Protein AF-A0A2S2QKW9-F1 (afdb_monomer)

Foldseek 3Di:
DPDDDPFWDWDADCDDPRHRDIDIFGFDWDFDPPDPDTDTDTHTPDDDPPDDDLVVCQPPADAADEAEPPDPDPDPCPSVVRVVVRYPDPVRYHYHDPDPDDDPPPPDPPPDDD

Structure (mmCIF, N/CA/C/O backbone):
data_AF-A0A2S2QKW9-F1
#
_entry.id   AF-A0A2S2QKW9-F1
#
loop_
_atom_site.group_PDB
_atom_site.id
_atom_site.type_symbol
_atom_site.label_atom_id
_atom_site.label_alt_id
_atom_site.label_comp_id
_atom_site.label_asym_id
_atom_site.label_entity_id
_atom_site.label_seq_id
_atom_site.pdbx_PDB_ins_code
_atom_site.Cartn_x
_atom_site.Cartn_y
_atom_site.Cartn_z
_atom_site.occupancy
_atom_site.B_iso_or_equiv
_atom_site.auth_seq_id
_atom_site.auth_comp_id
_atom_site.auth_asym_id
_atom_site.auth_atom_id
_atom_site.pdbx_PDB_model_num
ATOM 1 N N . ILE A 1 1 ? -8.109 -10.230 2.991 1.00 87.06 1 ILE A N 1
ATOM 2 C CA . ILE A 1 1 ? -9.294 -9.465 3.454 1.00 87.06 1 ILE A CA 1
ATOM 3 C C . ILE A 1 1 ? -10.297 -10.493 3.941 1.00 87.06 1 ILE A C 1
ATOM 5 O O . ILE A 1 1 ? -10.399 -11.523 3.289 1.00 87.06 1 ILE A O 1
ATOM 9 N N . ILE A 1 2 ? -10.944 -10.263 5.081 1.00 90.69 2 ILE A N 1
ATOM 10 C CA . ILE A 1 2 ? -11.918 -11.201 5.661 1.00 90.69 2 ILE A CA 1
ATOM 11 C C . ILE A 1 2 ? -13.335 -10.728 5.348 1.00 90.69 2 ILE A C 1
ATOM 13 O O . ILE A 1 2 ? -14.139 -11.494 4.830 1.00 90.69 2 ILE A O 1
ATOM 17 N N . LYS A 1 3 ? -13.626 -9.454 5.639 1.00 92.81 3 LYS A N 1
ATOM 18 C CA . LYS A 1 3 ? -14.931 -8.822 5.426 1.00 92.81 3 LYS A CA 1
ATOM 19 C C . LYS A 1 3 ? -14.764 -7.393 4.927 1.00 92.81 3 LYS A C 1
ATOM 21 O O . LYS A 1 3 ? -13.800 -6.705 5.273 1.00 92.81 3 LYS A O 1
ATOM 26 N N . LEU A 1 4 ? -15.719 -6.961 4.112 1.00 92.19 4 LEU A N 1
ATOM 27 C CA . LEU A 1 4 ? -15.795 -5.612 3.571 1.00 92.19 4 LEU A CA 1
ATOM 28 C C . LEU A 1 4 ?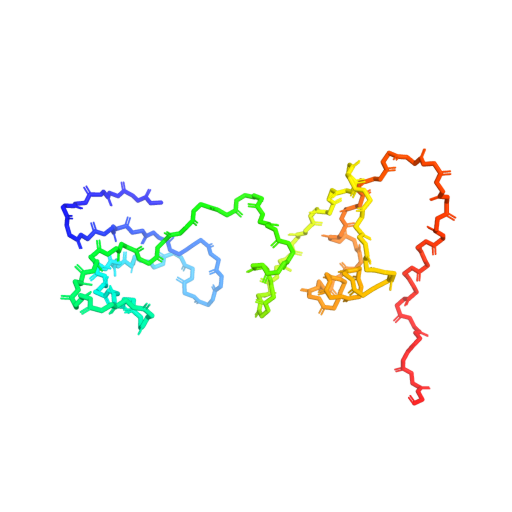 -17.089 -4.957 4.058 1.00 92.19 4 LEU A C 1
ATOM 30 O O . LEU A 1 4 ? -18.172 -5.473 3.801 1.00 92.19 4 LEU A O 1
ATOM 34 N N . TYR A 1 5 ? -16.965 -3.823 4.738 1.00 91.75 5 TYR A N 1
ATOM 35 C CA . TYR A 1 5 ? -18.086 -2.972 5.131 1.00 91.75 5 TYR A CA 1
ATOM 36 C C . TYR A 1 5 ? -18.043 -1.665 4.326 1.00 91.75 5 TYR A C 1
ATOM 38 O O . TYR A 1 5 ? -17.039 -1.358 3.679 1.00 91.75 5 TYR A O 1
ATOM 46 N N . ASN A 1 6 ? -19.099 -0.847 4.402 1.00 89.69 6 ASN A N 1
ATOM 47 C CA . ASN A 1 6 ? -19.187 0.403 3.630 1.00 89.69 6 ASN A CA 1
ATOM 48 C C . ASN A 1 6 ? -17.974 1.331 3.834 1.00 89.69 6 ASN A C 1
ATOM 50 O O . ASN A 1 6 ? -17.451 1.886 2.866 1.00 89.69 6 ASN A O 1
ATOM 54 N N . ASN A 1 7 ? -17.494 1.454 5.077 1.00 89.56 7 ASN A N 1
ATOM 55 C CA . ASN A 1 7 ? -16.444 2.407 5.454 1.00 89.56 7 ASN A CA 1
ATOM 56 C C . ASN A 1 7 ? -15.185 1.764 6.055 1.00 89.56 7 ASN A C 1
ATOM 58 O O . ASN A 1 7 ? -14.233 2.483 6.361 1.00 89.56 7 ASN A O 1
ATOM 62 N N . ILE A 1 8 ? -15.166 0.439 6.237 1.00 92.31 8 ILE A N 1
ATOM 63 C CA . ILE A 1 8 ? -14.095 -0.282 6.939 1.00 92.31 8 ILE A CA 1
ATOM 64 C C . ILE A 1 8 ? -13.796 -1.600 6.221 1.00 92.31 8 ILE A C 1
ATOM 66 O O . ILE A 1 8 ? -14.714 -2.329 5.844 1.00 92.31 8 ILE A O 1
ATOM 70 N N . ILE A 1 9 ? -12.512 -1.929 6.077 1.00 94.12 9 ILE A N 1
ATOM 71 C CA . ILE A 1 9 ? -12.055 -3.259 5.657 1.00 94.12 9 ILE A CA 1
ATOM 72 C C . ILE A 1 9 ? -11.501 -3.999 6.867 1.00 94.12 9 ILE A C 1
ATOM 74 O O . ILE A 1 9 ? -10.600 -3.498 7.537 1.00 94.12 9 ILE A O 1
ATOM 78 N N . GLU A 1 10 ? -11.988 -5.212 7.100 1.00 94.00 10 GLU A N 1
ATOM 79 C CA . GLU A 1 10 ? -11.434 -6.122 8.095 1.00 94.00 10 GLU A CA 1
ATOM 80 C C . GLU A 1 10 ? -10.437 -7.075 7.422 1.00 94.00 10 GLU A C 1
ATOM 82 O O . GLU A 1 10 ? -10.758 -7.782 6.456 1.00 94.00 10 GLU A O 1
ATOM 87 N N . ALA A 1 11 ? -9.195 -7.091 7.901 1.00 93.69 11 ALA A N 1
ATOM 88 C CA . ALA A 1 11 ? -8.128 -7.914 7.341 1.00 93.69 11 ALA A CA 1
ATOM 89 C C . ALA A 1 11 ? -7.243 -8.523 8.434 1.00 93.69 11 ALA A C 1
ATOM 91 O O . ALA A 1 11 ? -7.120 -7.977 9.522 1.00 93.69 11 ALA A O 1
ATOM 92 N N . ILE A 1 12 ? -6.593 -9.645 8.122 1.00 93.69 12 ILE A N 1
ATOM 93 C CA . ILE A 1 12 ? -5.530 -10.224 8.953 1.00 93.69 12 ILE A CA 1
ATOM 94 C C . ILE A 1 12 ? -4.180 -9.881 8.332 1.00 93.69 12 ILE A C 1
ATOM 96 O O . ILE A 1 12 ? -4.000 -9.975 7.114 1.00 93.69 12 ILE A O 1
ATOM 100 N N . ILE A 1 13 ? -3.216 -9.526 9.177 1.00 91.19 13 ILE A N 1
ATOM 101 C CA . ILE A 1 13 ? -1.824 -9.353 8.763 1.00 91.19 13 ILE A CA 1
ATOM 102 C C . ILE A 1 13 ? -1.213 -10.727 8.483 1.00 91.19 13 ILE A C 1
ATOM 104 O O . ILE A 1 13 ? -1.064 -11.551 9.384 1.00 91.19 13 ILE A O 1
ATOM 108 N N . LEU A 1 14 ? -0.815 -10.963 7.233 1.00 87.19 14 LEU A N 1
ATOM 109 C CA . LEU A 1 14 ? -0.236 -12.245 6.820 1.00 87.19 14 LEU A CA 1
ATOM 110 C C . LEU A 1 14 ? 1.250 -12.377 7.189 1.00 87.19 14 LEU A C 1
ATOM 112 O O . LEU A 1 14 ? 1.697 -13.473 7.519 1.00 87.19 14 LEU A O 1
ATOM 116 N N . ASN A 1 15 ? 2.001 -11.270 7.173 1.00 82.94 15 ASN A N 1
ATOM 117 C CA . ASN A 1 15 ? 3.461 -11.253 7.307 1.00 82.94 15 ASN A CA 1
ATOM 118 C C . ASN A 1 15 ? 3.949 -10.127 8.240 1.00 82.94 15 ASN A C 1
ATOM 120 O O . ASN A 1 15 ? 3.303 -9.090 8.367 1.00 82.94 15 ASN A O 1
ATOM 124 N N . GLY A 1 16 ? 5.131 -10.302 8.842 1.00 85.06 16 GLY A N 1
ATOM 125 C CA . GLY A 1 16 ? 5.790 -9.300 9.693 1.00 85.06 16 GLY A CA 1
ATOM 126 C C . GLY A 1 16 ? 5.542 -9.483 11.195 1.00 85.06 16 GLY A C 1
ATOM 127 O O . GLY A 1 16 ? 5.012 -10.501 11.635 1.00 85.06 16 GLY A O 1
ATOM 128 N N . LYS A 1 17 ? 5.936 -8.481 11.996 1.00 85.62 17 LYS A N 1
ATOM 129 C CA . LYS A 1 17 ? 5.912 -8.536 13.474 1.00 85.62 17 LYS A CA 1
ATOM 130 C C . LYS A 1 17 ? 4.509 -8.735 14.064 1.00 85.62 17 LYS A C 1
ATOM 132 O O . LYS A 1 17 ? 4.371 -9.280 15.151 1.00 85.62 17 LYS A O 1
ATOM 137 N N . PHE A 1 18 ? 3.472 -8.302 13.351 1.00 89.12 18 PHE A N 1
ATOM 138 C CA . PHE A 1 18 ? 2.080 -8.348 13.804 1.00 89.12 18 PHE A CA 1
ATOM 139 C C . PHE A 1 18 ? 1.250 -9.430 13.097 1.00 89.12 18 PHE A C 1
ATOM 141 O O . PHE A 1 18 ? 0.029 -9.315 13.017 1.00 89.12 18 PHE A O 1
ATOM 148 N N . LYS A 1 19 ? 1.904 -10.469 12.565 1.00 91.62 19 LYS A N 1
ATOM 149 C CA . LYS A 1 19 ? 1.247 -11.585 11.875 1.00 91.62 19 LYS A CA 1
ATOM 150 C C . LYS A 1 19 ? 0.116 -12.194 12.718 1.00 91.62 19 LYS A C 1
ATOM 152 O O . LYS A 1 19 ? 0.266 -12.385 13.919 1.00 91.62 19 LYS A O 1
ATOM 157 N N . GLY A 1 20 ? -1.008 -12.494 12.070 1.00 92.00 20 GLY A N 1
ATOM 158 C CA . GLY A 1 20 ? -2.191 -13.097 12.691 1.00 92.00 20 GLY A CA 1
ATOM 159 C C . GLY A 1 20 ? -3.121 -12.109 13.398 1.00 92.00 20 GLY A C 1
ATOM 160 O O . GLY A 1 20 ? -4.224 -12.491 13.776 1.00 92.00 20 GLY A O 1
ATOM 161 N N . LYS A 1 21 ? -2.729 -10.837 13.552 1.00 93.56 21 LYS A N 1
ATOM 162 C CA . LYS A 1 21 ? -3.603 -9.818 14.144 1.00 93.56 21 LYS A CA 1
ATOM 163 C C . LYS A 1 21 ? -4.643 -9.316 13.146 1.00 93.56 21 LYS A C 1
ATOM 165 O O . LYS A 1 21 ? -4.339 -9.126 11.964 1.00 93.56 21 LYS A O 1
ATOM 170 N N . TYR A 1 22 ? -5.836 -9.046 13.667 1.00 93.81 22 TYR A N 1
ATOM 171 C CA . TYR A 1 22 ? -6.907 -8.354 12.960 1.00 93.81 22 TYR A CA 1
ATOM 172 C C . TYR A 1 22 ? -6.602 -6.859 12.876 1.00 93.81 22 TYR A C 1
ATOM 174 O O . TYR A 1 22 ? -6.165 -6.246 13.851 1.00 93.81 22 TYR A O 1
ATOM 182 N N . VAL A 1 23 ? -6.839 -6.280 11.704 1.00 92.94 23 VAL A N 1
ATOM 183 C CA . VAL A 1 23 ? -6.731 -4.846 11.449 1.00 92.94 23 VAL A CA 1
ATOM 184 C C . VAL A 1 23 ? -7.998 -4.344 10.784 1.00 92.94 23 VAL A C 1
ATOM 186 O O . VAL A 1 23 ? -8.586 -5.018 9.934 1.00 92.94 23 VAL A O 1
ATOM 189 N N . LEU A 1 24 ? -8.377 -3.129 11.160 1.00 93.12 24 LEU A N 1
ATOM 190 C CA . LEU A 1 24 ? -9.467 -2.387 10.553 1.00 93.12 24 LEU A CA 1
ATOM 191 C C . LEU A 1 24 ? -8.856 -1.250 9.736 1.00 93.12 24 LEU A C 1
ATOM 193 O O . LEU A 1 24 ? -8.131 -0.416 10.276 1.00 93.12 24 LEU A O 1
ATOM 197 N N . LEU A 1 25 ? -9.117 -1.234 8.431 1.00 92.69 25 LEU A N 1
ATOM 198 C CA . LEU A 1 25 ? -8.642 -0.189 7.526 1.00 92.69 25 LEU A CA 1
ATOM 199 C C . LEU A 1 25 ? -9.810 0.747 7.184 1.00 92.69 25 LEU A C 1
ATOM 201 O O . LEU A 1 25 ? -10.689 0.346 6.411 1.00 92.69 25 LEU A O 1
ATOM 205 N N . PRO A 1 26 ? -9.8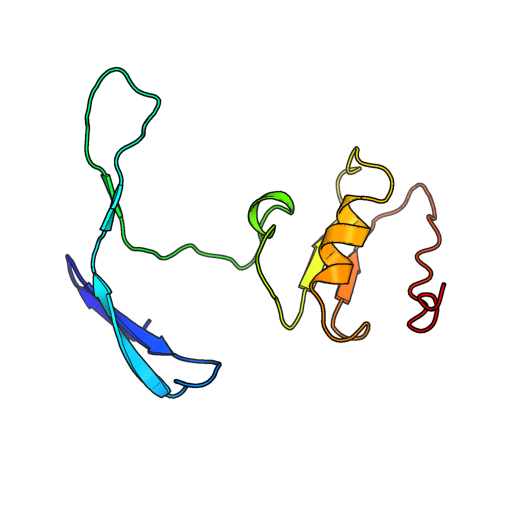54 1.968 7.745 1.00 93.31 26 PRO A N 1
ATOM 206 C CA . PRO A 1 26 ? -10.873 2.952 7.400 1.00 93.31 26 PRO A CA 1
ATOM 207 C C . PRO A 1 26 ? -10.586 3.605 6.040 1.00 93.31 26 PRO A C 1
ATOM 209 O O . PRO A 1 26 ? -9.467 3.548 5.522 1.00 93.31 26 PRO A O 1
ATOM 212 N N . ARG A 1 27 ? -11.595 4.262 5.458 1.00 90.50 27 ARG A N 1
ATOM 213 C CA . ARG A 1 27 ? -11.389 5.171 4.318 1.00 90.50 27 ARG A CA 1
ATOM 214 C C . ARG A 1 27 ? -10.633 6.421 4.767 1.00 90.50 27 ARG A C 1
ATOM 216 O O . ARG A 1 27 ? -10.965 7.009 5.792 1.00 90.50 27 ARG A O 1
ATOM 223 N N . ILE A 1 28 ? -9.656 6.840 3.972 1.00 89.31 28 ILE A N 1
ATOM 224 C CA . ILE A 1 28 ? -8.859 8.044 4.206 1.00 89.31 28 ILE A CA 1
ATOM 225 C C . ILE A 1 28 ? -9.268 9.100 3.170 1.00 89.31 28 ILE A C 1
ATOM 227 O O . ILE A 1 28 ? -9.371 8.768 1.983 1.00 89.31 28 ILE A O 1
ATOM 231 N N . PRO A 1 29 ? -9.525 10.355 3.582 1.00 87.69 29 PRO A N 1
ATOM 232 C CA . PRO A 1 29 ? -9.732 11.450 2.647 1.00 87.69 29 PRO A CA 1
ATOM 233 C C . PRO A 1 29 ? -8.407 11.825 1.977 1.00 87.69 29 PRO A C 1
ATOM 235 O O . PRO A 1 29 ? -7.403 12.068 2.641 1.00 87.69 29 PRO A O 1
ATOM 238 N N . MET A 1 30 ? -8.415 11.894 0.653 1.00 82.81 30 MET A N 1
ATOM 239 C CA . MET A 1 30 ? -7.301 12.336 -0.170 1.00 82.81 30 MET A CA 1
ATOM 240 C C . MET A 1 30 ? -7.737 13.572 -0.955 1.00 82.81 30 MET A C 1
ATOM 242 O O . MET A 1 30 ? -8.686 13.509 -1.738 1.00 82.81 30 MET A O 1
ATOM 246 N N . THR A 1 31 ? -7.045 14.688 -0.742 1.00 80.94 31 THR A N 1
ATOM 247 C CA . THR A 1 31 ? -7.255 15.923 -1.504 1.00 80.94 31 THR A CA 1
ATOM 248 C C . THR A 1 31 ? -6.162 16.026 -2.569 1.00 80.94 31 THR A C 1
ATOM 250 O O . THR A 1 31 ? -4.984 15.971 -2.215 1.00 80.94 31 THR A O 1
ATOM 253 N N . PRO A 1 32 ? -6.501 16.126 -3.864 1.00 75.44 32 PRO A N 1
ATOM 254 C CA . PRO A 1 32 ? -5.511 16.378 -4.902 1.00 75.44 32 PRO A CA 1
ATOM 255 C C . PRO A 1 32 ? -5.024 17.833 -4.822 1.00 75.44 32 PRO A 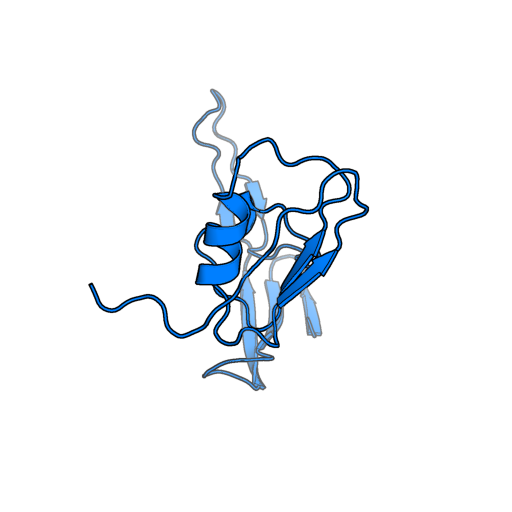C 1
ATOM 257 O O . PRO A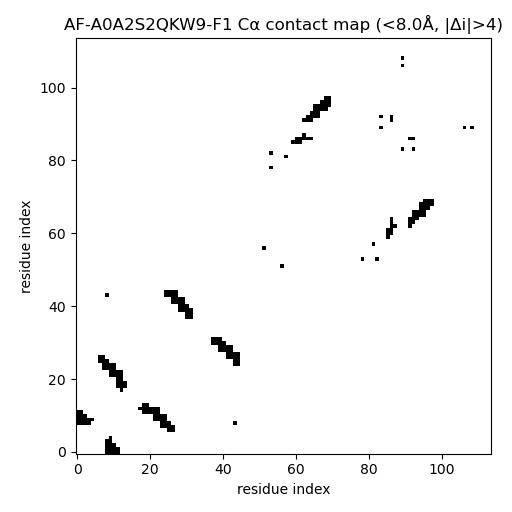 1 32 ? -5.835 18.749 -4.874 1.00 75.44 32 PRO A O 1
ATOM 260 N N . THR A 1 33 ? -3.710 18.040 -4.717 1.00 73.44 33 THR A N 1
ATOM 261 C CA . THR A 1 33 ? -3.093 19.372 -4.548 1.00 73.44 33 THR A CA 1
ATOM 262 C C . THR A 1 33 ? -3.098 20.221 -5.829 1.00 73.44 33 THR A C 1
ATOM 264 O O . THR A 1 33 ? -3.056 21.440 -5.753 1.00 73.44 33 THR A O 1
ATOM 267 N N . ASP A 1 34 ? -3.197 19.592 -7.004 1.00 71.00 34 ASP A N 1
ATOM 268 C CA . ASP A 1 34 ? -2.965 20.243 -8.307 1.00 71.00 34 ASP A CA 1
ATOM 269 C C . ASP A 1 34 ? -4.245 20.672 -9.051 1.00 71.00 34 ASP A C 1
ATOM 271 O O . ASP A 1 34 ? -4.224 20.849 -10.271 1.00 71.00 34 ASP A O 1
ATOM 275 N N . LYS A 1 35 ? -5.400 20.771 -8.376 1.00 68.12 35 LYS A N 1
ATOM 276 C CA . LYS A 1 35 ? -6.678 21.083 -9.041 1.00 68.12 35 LYS A CA 1
ATOM 277 C C . LYS A 1 35 ? -7.327 22.351 -8.482 1.00 68.12 35 LYS A C 1
ATOM 279 O O . LYS A 1 35 ? -7.371 22.509 -7.270 1.00 68.12 35 LYS A O 1
ATOM 284 N N . PRO A 1 36 ? -7.914 23.207 -9.345 1.00 67.31 36 PRO A N 1
ATOM 285 C CA . PRO A 1 36 ? -8.558 24.457 -8.927 1.00 67.31 36 PRO A CA 1
ATOM 286 C C . PRO A 1 36 ? -9.850 24.248 -8.120 1.00 67.31 36 PRO A C 1
ATOM 288 O O . PRO A 1 36 ? -10.394 25.203 -7.580 1.00 67.31 36 PRO A O 1
ATOM 291 N N . LEU A 1 37 ? -10.352 23.010 -8.043 1.00 71.38 37 LEU A N 1
ATOM 292 C CA . LEU A 1 37 ? -11.525 22.644 -7.259 1.00 71.38 37 LEU A CA 1
ATOM 293 C C . LEU A 1 37 ? -11.111 21.698 -6.128 1.00 71.38 37 LEU A C 1
ATOM 295 O O . LEU A 1 37 ? -10.647 20.584 -6.384 1.00 71.38 37 LEU A O 1
ATOM 299 N N . GLU A 1 38 ? -11.329 22.124 -4.887 1.00 68.81 38 GLU A N 1
ATOM 300 C CA . GLU A 1 38 ? -11.090 21.308 -3.700 1.00 68.81 38 GLU A CA 1
ATOM 301 C C . GLU A 1 38 ? -12.193 20.253 -3.542 1.00 68.81 38 GLU A C 1
ATOM 303 O O . GLU A 1 38 ? -13.232 20.488 -2.928 1.00 68.81 38 GLU A O 1
ATOM 308 N N . PHE A 1 39 ? -11.975 19.055 -4.082 1.00 73.00 39 PHE A N 1
ATOM 309 C CA . PHE A 1 39 ? -12.814 17.897 -3.776 1.00 73.00 39 PHE A CA 1
ATOM 310 C C . PHE A 1 39 ? -12.018 16.831 -3.022 1.00 73.00 39 PHE A C 1
ATOM 312 O O . PHE A 1 39 ? -10.889 16.490 -3.375 1.00 73.00 39 PHE A O 1
ATOM 319 N N . LYS A 1 40 ? -12.624 16.286 -1.964 1.00 80.31 40 LYS A N 1
ATOM 320 C CA . LYS A 1 40 ? -12.044 15.214 -1.146 1.00 80.31 40 LYS A CA 1
ATOM 321 C C . LYS A 1 40 ? -12.469 13.860 -1.702 1.00 80.31 40 LYS A C 1
ATOM 323 O O . LYS A 1 40 ? -13.659 13.565 -1.780 1.00 80.31 40 LYS A O 1
ATOM 328 N N . LEU A 1 41 ? -11.502 13.014 -2.042 1.00 84.50 41 LEU A N 1
ATOM 329 C CA . LEU A 1 41 ? -11.747 11.625 -2.423 1.00 84.50 41 LEU A CA 1
ATOM 330 C C . LEU A 1 41 ? -11.631 10.733 -1.188 1.00 84.50 41 LEU A C 1
ATOM 332 O O . LEU A 1 41 ? -10.589 10.706 -0.545 1.00 84.50 41 LEU A O 1
ATOM 336 N N . LEU A 1 42 ? -12.676 9.979 -0.851 1.00 88.06 42 LEU A N 1
ATOM 337 C CA . LEU A 1 42 ? -12.606 8.970 0.209 1.00 88.06 42 LEU A CA 1
ATOM 338 C C . LEU A 1 42 ? -12.174 7.633 -0.390 1.00 88.06 42 LEU A C 1
ATOM 340 O O . LEU A 1 42 ? -12.952 6.992 -1.097 1.00 88.06 42 LEU A O 1
ATOM 344 N N . GLN A 1 43 ? -10.953 7.192 -0.085 1.00 89.19 43 GLN A N 1
ATOM 345 C CA . GLN A 1 43 ? -10.404 5.944 -0.612 1.00 89.19 43 GLN A CA 1
ATOM 346 C C . GLN A 1 43 ? -9.872 5.051 0.511 1.00 89.19 43 GLN A C 1
ATOM 348 O O . GLN A 1 43 ? -9.289 5.521 1.485 1.00 89.19 43 GLN A O 1
ATOM 353 N N . PHE A 1 44 ? -10.059 3.737 0.381 1.00 88.81 44 PHE A N 1
ATOM 354 C CA . PHE A 1 44 ? -9.372 2.789 1.254 1.00 88.81 44 PHE A CA 1
ATOM 355 C C . PHE A 1 44 ? -7.864 2.784 0.957 1.00 88.81 44 PHE A C 1
ATOM 357 O O . PHE A 1 44 ? -7.482 2.810 -0.215 1.00 88.81 44 PHE A O 1
ATOM 364 N N . PRO A 1 45 ? -6.993 2.683 1.975 1.00 86.69 45 PRO A N 1
ATOM 365 C CA . PRO A 1 45 ? -5.541 2.648 1.801 1.00 86.69 45 PRO A CA 1
ATOM 366 C C . PRO A 1 45 ? -5.054 1.272 1.312 1.00 86.69 45 PRO A C 1
ATOM 368 O O . PRO A 1 45 ? -4.151 0.670 1.885 1.00 86.69 45 PRO A O 1
ATOM 371 N N . VAL A 1 46 ? -5.669 0.741 0.254 1.00 87.12 46 VAL A N 1
ATOM 372 C CA . VAL A 1 46 ? -5.340 -0.552 -0.351 1.00 87.12 46 VAL A CA 1
ATOM 373 C C . VAL A 1 46 ? -5.170 -0.390 -1.858 1.00 87.12 46 VAL A C 1
ATOM 375 O O . VAL A 1 46 ? -5.904 0.347 -2.514 1.00 87.12 46 VAL A O 1
ATOM 378 N N . ARG A 1 47 ? -4.181 -1.083 -2.422 1.00 82.31 47 ARG A N 1
ATOM 379 C CA . ARG A 1 47 ? -3.959 -1.184 -3.869 1.00 82.31 47 ARG A CA 1
ATOM 380 C C . ARG A 1 47 ? -3.671 -2.638 -4.212 1.00 82.31 47 ARG A C 1
ATOM 382 O O . ARG A 1 47 ? -2.909 -3.293 -3.502 1.00 82.31 47 ARG A O 1
ATOM 389 N N . LEU A 1 48 ? -4.267 -3.133 -5.294 1.00 77.25 48 LEU A N 1
ATOM 390 C CA . LEU A 1 48 ? -3.907 -4.436 -5.844 1.00 77.25 48 LEU A CA 1
ATOM 391 C C . LEU A 1 48 ? -2.483 -4.336 -6.410 1.00 77.25 48 LEU A C 1
ATOM 393 O O . LEU A 1 48 ? -2.203 -3.442 -7.203 1.00 77.25 48 LEU A O 1
ATOM 397 N N . ALA A 1 49 ? -1.577 -5.204 -5.963 1.00 69.88 49 ALA A N 1
ATOM 398 C CA . ALA A 1 49 ? -0.141 -5.040 -6.205 1.00 69.88 49 ALA A CA 1
ATOM 399 C C . ALA A 1 49 ? 0.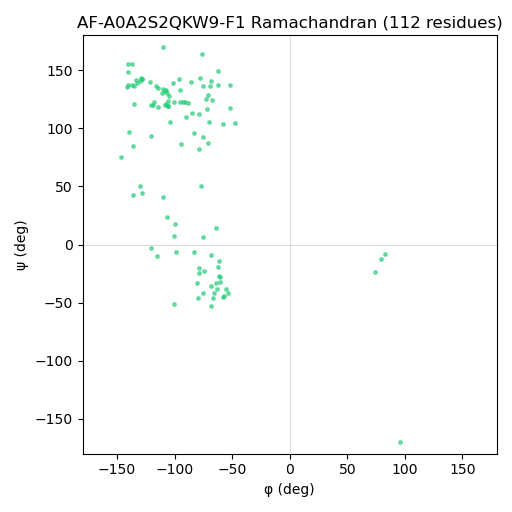557 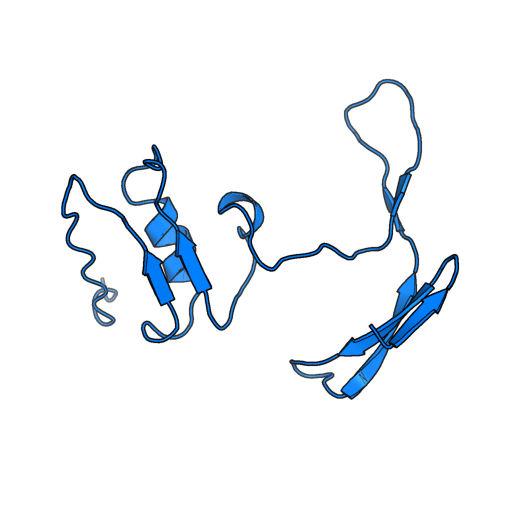-6.345 -6.621 1.00 69.88 49 ALA A C 1
ATOM 401 O O . ALA A 1 49 ? 1.656 -6.634 -6.151 1.00 69.88 49 ALA A O 1
ATOM 402 N N . PHE A 1 50 ? -0.072 -7.134 -7.499 1.00 68.19 50 PHE A N 1
ATOM 403 C CA . PHE A 1 50 ? 0.569 -8.322 -8.078 1.00 68.19 50 PHE A CA 1
ATOM 404 C C . PHE A 1 50 ? 1.721 -7.926 -9.013 1.00 68.19 50 PHE A C 1
ATOM 406 O O . PHE A 1 50 ? 2.865 -8.318 -8.805 1.00 68.19 50 PHE A O 1
ATOM 413 N N . ALA A 1 51 ? 1.430 -7.046 -9.971 1.00 74.88 51 ALA A N 1
ATOM 414 C CA . ALA A 1 51 ? 2.416 -6.378 -10.806 1.00 74.88 51 ALA A CA 1
ATOM 415 C C . ALA A 1 51 ? 2.363 -4.872 -10.529 1.00 74.88 51 ALA A C 1
ATOM 417 O O . ALA A 1 51 ? 1.289 -4.288 -10.392 1.00 74.88 51 ALA A O 1
ATOM 418 N N . MET A 1 52 ? 3.525 -4.238 -10.410 1.00 77.62 52 MET A N 1
ATOM 419 C CA . MET A 1 52 ? 3.638 -2.788 -10.268 1.00 77.62 52 MET A CA 1
ATOM 420 C C . MET A 1 52 ? 4.719 -2.292 -11.209 1.00 77.62 52 MET A C 1
ATOM 422 O O . MET A 1 52 ? 5.762 -2.929 -11.339 1.00 77.62 52 MET A O 1
ATOM 426 N N . ILE A 1 53 ? 4.488 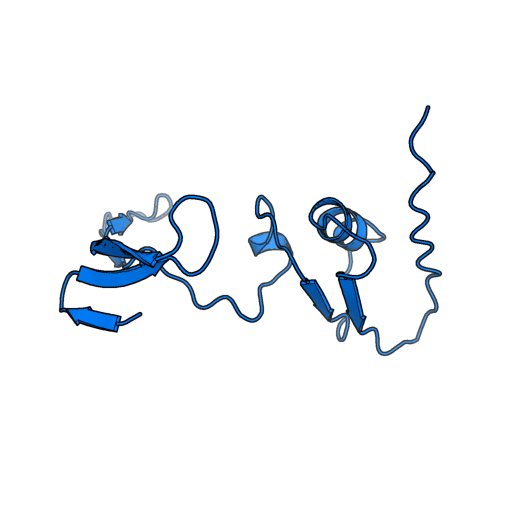-1.131 -11.816 1.00 73.44 53 ILE A N 1
ATOM 427 C CA . ILE A 1 53 ? 5.531 -0.445 -12.575 1.00 73.44 53 ILE A CA 1
ATOM 428 C C . ILE A 1 53 ? 6.691 -0.064 -11.648 1.00 73.44 53 ILE A C 1
ATOM 430 O O . ILE A 1 53 ? 6.488 0.229 -10.464 1.00 73.44 53 ILE A O 1
ATOM 434 N N . ILE A 1 54 ? 7.905 -0.032 -12.196 1.00 71.81 54 ILE A N 1
ATOM 435 C CA . ILE A 1 54 ? 9.141 0.116 -11.415 1.00 71.81 54 ILE A CA 1
ATOM 436 C C . ILE A 1 54 ? 9.116 1.390 -10.560 1.00 71.81 54 ILE A C 1
ATOM 438 O O . ILE A 1 54 ? 9.354 1.318 -9.354 1.00 71.81 54 ILE A O 1
ATOM 442 N N . ASN A 1 55 ? 8.678 2.521 -11.120 1.00 75.75 55 ASN A N 1
ATOM 443 C CA . ASN A 1 55 ? 8.588 3.794 -10.393 1.00 75.75 55 ASN A CA 1
ATOM 444 C C . ASN A 1 55 ? 7.645 3.738 -9.179 1.00 75.75 55 ASN A C 1
ATOM 446 O O . ASN A 1 55 ? 7.890 4.393 -8.173 1.00 75.75 55 ASN A O 1
ATOM 450 N N . LYS A 1 56 ? 6.576 2.933 -9.227 1.00 76.31 56 LYS A N 1
ATOM 451 C CA . LYS A 1 56 ? 5.661 2.766 -8.081 1.00 76.31 56 LYS A CA 1
ATOM 452 C C . LYS A 1 56 ? 6.223 1.829 -7.014 1.00 76.31 56 LYS A C 1
ATOM 454 O O . LYS A 1 56 ? 5.785 1.898 -5.872 1.00 76.31 56 LYS A O 1
ATOM 459 N N . SER A 1 57 ? 7.184 0.977 -7.372 1.00 72.62 57 SER A N 1
ATOM 460 C CA . SER A 1 57 ? 7.915 0.126 -6.425 1.00 72.62 57 SER A CA 1
ATOM 461 C C . SER A 1 57 ? 9.087 0.845 -5.737 1.00 72.62 57 SER A C 1
ATOM 463 O O . SER A 1 57 ? 9.703 0.301 -4.812 1.00 72.62 57 SER A O 1
ATOM 465 N N . GLN A 1 58 ? 9.396 2.082 -6.143 1.00 71.81 58 GLN A N 1
ATOM 466 C CA . GLN A 1 58 ? 10.402 2.907 -5.482 1.00 71.81 58 GLN A CA 1
ATOM 467 C C . GLN A 1 58 ? 9.997 3.206 -4.022 1.00 71.81 58 GLN A C 1
ATOM 469 O O . GLN A 1 58 ? 8.838 3.444 -3.714 1.00 71.81 58 GLN A O 1
ATOM 474 N N . GLY A 1 59 ? 10.951 3.123 -3.099 1.00 71.25 59 GLY A N 1
ATOM 475 C CA . GLY A 1 59 ? 10.766 3.166 -1.641 1.00 71.25 59 GLY A CA 1
ATOM 476 C C . GLY A 1 59 ? 10.280 1.872 -0.954 1.00 71.25 59 GLY A C 1
ATOM 477 O O . GLY A 1 59 ? 10.362 1.782 0.265 1.00 71.25 59 GLY A O 1
ATOM 478 N N . GLN A 1 60 ? 9.800 0.855 -1.680 1.00 73.62 60 GLN A N 1
ATOM 479 C CA . GLN A 1 60 ? 9.281 -0.390 -1.094 1.00 73.62 60 GLN A CA 1
ATOM 480 C C . GLN A 1 60 ? 10.312 -1.533 -1.035 1.00 73.62 60 GLN A C 1
ATOM 482 O O . GLN A 1 60 ? 11.096 -1.722 -1.968 1.00 73.62 60 GLN A O 1
ATOM 487 N N . LEU A 1 61 ? 10.272 -2.316 0.051 1.00 70.69 61 LEU A N 1
ATOM 488 C CA . LEU A 1 61 ? 11.012 -3.573 0.221 1.00 70.69 61 LEU A CA 1
ATOM 489 C C . LEU A 1 61 ? 10.117 -4.756 -0.164 1.00 70.69 61 LEU A C 1
ATOM 491 O O . LEU A 1 61 ? 8.974 -4.838 0.289 1.00 70.69 61 LEU A O 1
ATOM 495 N N . LYS A 1 62 ? 10.637 -5.692 -0.962 1.00 69.00 62 LYS A N 1
ATOM 496 C CA . LYS A 1 62 ? 9.926 -6.918 -1.356 1.00 69.00 62 LYS A CA 1
ATOM 497 C C . LYS A 1 62 ? 10.791 -8.141 -1.071 1.00 69.00 62 LYS A C 1
ATOM 499 O O . LYS A 1 62 ? 12.004 -8.088 -1.231 1.00 69.00 62 LYS A O 1
ATOM 504 N N . GLN A 1 63 ? 10.160 -9.228 -0.627 1.00 70.06 63 GLN A N 1
ATOM 505 C CA . GLN A 1 63 ? 10.865 -10.487 -0.358 1.00 70.06 63 GLN A CA 1
ATOM 506 C C . GLN A 1 63 ? 11.221 -11.220 -1.651 1.00 70.06 63 GLN A C 1
ATOM 508 O O . GLN A 1 63 ? 12.339 -11.689 -1.768 1.00 70.06 63 GLN A O 1
ATOM 513 N N . VAL A 1 64 ? 10.300 -11.256 -2.618 1.00 74.06 64 VAL A N 1
ATOM 514 C CA . VAL A 1 64 ? 10.484 -11.886 -3.933 1.00 74.06 64 VAL A CA 1
ATOM 515 C C . VAL A 1 64 ? 10.011 -10.911 -5.008 1.00 74.06 64 VAL A C 1
ATOM 517 O O . VAL A 1 64 ? 8.998 -10.226 -4.816 1.00 74.06 64 VAL A O 1
ATOM 520 N N . CYS A 1 65 ? 10.736 -10.812 -6.122 1.00 75.94 65 CYS A N 1
ATOM 521 C CA . CYS A 1 65 ? 10.387 -9.914 -7.219 1.00 75.94 65 CYS A CA 1
ATOM 522 C C . CYS A 1 65 ? 10.656 -10.545 -8.590 1.00 75.94 65 CYS A C 1
ATOM 524 O O . CYS A 1 65 ? 11.714 -11.123 -8.817 1.00 75.94 65 CYS A O 1
ATOM 526 N N . GLY A 1 66 ? 9.700 -10.393 -9.508 1.00 78.94 66 GLY A N 1
ATOM 527 C CA . GLY A 1 66 ? 9.873 -10.678 -10.930 1.00 78.94 66 GLY A CA 1
ATOM 528 C C . GLY A 1 66 ? 9.951 -9.376 -11.726 1.00 78.94 66 GLY A C 1
ATOM 529 O O . GLY A 1 66 ? 9.100 -8.503 -11.548 1.00 78.94 66 GLY A O 1
ATOM 530 N N . LEU A 1 67 ? 10.954 -9.243 -12.592 1.00 78.19 67 LEU A N 1
ATOM 531 C CA . LEU A 1 67 ? 11.105 -8.144 -13.543 1.00 78.19 67 LEU A CA 1
ATOM 532 C C . LEU A 1 67 ? 10.771 -8.640 -14.947 1.00 78.19 67 LEU A C 1
ATOM 534 O O . LEU A 1 67 ? 11.385 -9.590 -15.428 1.00 78.19 67 LEU A O 1
ATOM 538 N N . ASN A 1 68 ? 9.814 -7.980 -15.594 1.00 77.75 68 ASN A N 1
ATOM 539 C CA . ASN A 1 68 ? 9.433 -8.253 -16.974 1.00 77.75 68 ASN A CA 1
ATOM 540 C C . ASN A 1 68 ? 9.961 -7.131 -17.888 1.00 77.75 68 ASN A C 1
ATOM 542 O O . ASN A 1 68 ? 9.577 -5.973 -17.718 1.00 77.75 68 ASN A O 1
ATOM 546 N N . PHE A 1 69 ? 10.824 -7.488 -18.842 1.00 73.25 69 PHE A N 1
ATOM 547 C CA . PHE A 1 69 ? 11.416 -6.610 -19.856 1.00 73.25 69 PHE A CA 1
ATOM 548 C C . PHE A 1 69 ? 10.890 -6.900 -21.273 1.00 73.25 69 PHE A C 1
ATOM 550 O O . PHE A 1 69 ? 11.656 -6.899 -22.232 1.00 73.25 69 PHE A O 1
ATOM 557 N N . GLU A 1 70 ? 9.591 -7.155 -21.432 1.00 72.00 70 GLU A N 1
ATOM 558 C CA . GLU A 1 70 ? 8.962 -7.279 -22.759 1.00 72.00 70 GLU A CA 1
ATOM 559 C C . GLU A 1 70 ? 9.187 -6.050 -23.652 1.00 72.00 70 GLU A C 1
ATOM 561 O O . GLU A 1 70 ? 9.449 -6.193 -24.843 1.00 72.00 70 GLU A O 1
ATOM 566 N N . ASN A 1 71 ? 9.149 -4.850 -23.068 1.00 64.44 71 ASN A N 1
ATOM 567 C CA . ASN A 1 71 ? 9.438 -3.597 -23.760 1.00 64.44 71 ASN A CA 1
ATOM 568 C C . ASN A 1 71 ? 10.767 -3.020 -23.259 1.00 64.44 71 ASN A C 1
ATOM 570 O O . ASN A 1 71 ? 10.996 -2.941 -22.047 1.00 64.44 71 ASN A O 1
ATOM 574 N N . SER A 1 72 ? 11.630 -2.594 -24.189 1.00 60.53 72 SER A N 1
ATOM 575 C CA . SER A 1 72 ? 12.916 -1.960 -23.873 1.00 60.53 72 SER A CA 1
ATOM 576 C C . SER A 1 72 ? 12.710 -0.803 -22.893 1.00 60.53 72 SER A C 1
ATOM 578 O O . SER A 1 72 ? 12.008 0.169 -23.178 1.00 60.53 72 SER A O 1
ATOM 580 N N . CYS A 1 73 ? 13.295 -0.925 -21.704 1.00 59.62 73 CYS A N 1
ATOM 581 C CA . CYS A 1 73 ? 13.253 0.121 -20.697 1.00 59.62 73 CYS A CA 1
ATOM 582 C C . CYS A 1 73 ? 14.382 1.115 -20.992 1.00 59.62 73 CYS A C 1
ATOM 584 O O . CYS A 1 73 ? 15.555 0.777 -20.859 1.00 59.62 73 CYS A O 1
ATOM 586 N N . PHE A 1 74 ? 14.025 2.342 -21.371 1.00 54.81 74 PHE A N 1
ATOM 587 C CA . PHE A 1 74 ? 14.922 3.405 -21.858 1.00 54.81 74 PHE A CA 1
ATOM 588 C C . PHE A 1 74 ? 15.966 3.943 -20.847 1.00 54.81 74 PHE A C 1
ATOM 590 O O . PHE A 1 74 ? 16.581 4.978 -21.084 1.00 54.81 74 PHE A O 1
ATOM 597 N N . SER A 1 75 ? 16.215 3.262 -19.728 1.00 58.47 75 SER A N 1
ATOM 598 C CA . SER A 1 75 ? 17.154 3.701 -18.688 1.00 58.47 75 SER A CA 1
ATOM 599 C C . SER A 1 75 ? 18.243 2.647 -18.504 1.00 58.47 75 SER A C 1
ATOM 601 O O . SER A 1 75 ? 18.074 1.675 -17.767 1.00 58.47 75 SER A O 1
ATOM 603 N N . HIS A 1 76 ? 19.355 2.837 -19.213 1.00 56.03 76 HIS A N 1
ATOM 604 C CA . HIS A 1 76 ? 20.554 1.996 -19.212 1.00 56.03 76 HIS A CA 1
ATOM 605 C C . HIS A 1 76 ? 21.004 1.665 -17.768 1.00 56.03 76 HIS A C 1
ATOM 607 O O . HIS A 1 76 ? 21.495 2.527 -17.044 1.00 56.03 76 HIS A O 1
ATOM 613 N N . GLY A 1 77 ? 20.757 0.435 -17.299 1.00 59.72 77 GLY A N 1
ATOM 614 C CA . GLY A 1 77 ? 21.229 -0.105 -16.009 1.00 59.72 77 GLY A CA 1
ATOM 615 C C . GLY A 1 77 ? 20.555 0.397 -14.716 1.00 59.72 77 GLY A C 1
ATOM 616 O O . GLY A 1 77 ? 20.541 -0.328 -13.719 1.00 59.72 77 GLY A O 1
ATOM 617 N N . GLN A 1 78 ? 19.947 1.586 -14.701 1.00 66.38 78 GLN A N 1
ATOM 618 C CA . GLN A 1 78 ? 19.415 2.209 -13.474 1.00 66.38 78 GLN A CA 1
ATOM 619 C C . GLN A 1 78 ? 18.236 1.447 -12.858 1.00 66.38 78 GLN A C 1
ATOM 621 O O . GLN A 1 78 ? 18.168 1.263 -11.643 1.00 66.38 78 GLN A O 1
ATOM 626 N N . LEU A 1 79 ? 17.310 0.966 -13.687 1.00 67.69 79 LEU A N 1
ATOM 627 C CA . LEU A 1 79 ? 16.109 0.274 -13.209 1.00 67.69 79 LEU A CA 1
ATOM 628 C C . LEU A 1 79 ? 16.447 -1.083 -12.588 1.00 67.69 79 LEU A C 1
ATOM 630 O O . LEU A 1 79 ? 15.853 -1.472 -11.582 1.00 67.69 79 LEU A O 1
ATOM 634 N N . LEU A 1 80 ? 17.445 -1.768 -13.150 1.00 66.50 80 LEU A N 1
ATOM 635 C CA . LEU A 1 80 ? 17.955 -3.016 -12.601 1.00 66.50 80 LEU A CA 1
ATOM 636 C C . LEU A 1 80 ? 18.626 -2.769 -11.248 1.00 66.50 80 LEU A C 1
ATOM 638 O O . LEU A 1 80 ? 18.308 -3.451 -10.280 1.00 66.50 80 LEU A O 1
ATOM 642 N N . TYR A 1 81 ? 19.473 -1.742 -11.143 1.00 70.12 81 TYR A N 1
ATOM 643 C CA . TYR A 1 81 ? 20.080 -1.346 -9.871 1.00 70.12 81 TYR A CA 1
ATOM 644 C C . TYR A 1 81 ? 19.023 -1.012 -8.801 1.00 70.12 81 TYR A C 1
ATOM 646 O O . TYR A 1 81 ? 19.082 -1.491 -7.664 1.00 70.12 81 TYR A O 1
ATOM 654 N N . MET A 1 82 ? 17.992 -0.247 -9.172 1.00 68.06 82 MET A N 1
ATOM 655 C CA . MET A 1 82 ? 16.889 0.101 -8.274 1.00 68.06 82 MET A CA 1
ATOM 656 C C . MET A 1 82 ? 16.069 -1.108 -7.824 1.00 68.06 82 MET A C 1
ATOM 658 O O . MET A 1 82 ? 15.554 -1.091 -6.708 1.00 68.06 82 MET A O 1
ATOM 662 N N . ALA A 1 83 ? 15.912 -2.129 -8.665 1.00 66.69 83 ALA A N 1
ATOM 663 C CA . ALA A 1 83 ? 15.192 -3.347 -8.314 1.00 66.69 83 ALA A CA 1
ATOM 664 C C . ALA A 1 83 ? 16.054 -4.297 -7.467 1.00 66.69 83 ALA A C 1
ATOM 666 O O . ALA A 1 83 ? 15.600 -4.757 -6.420 1.00 66.69 83 ALA A O 1
ATOM 667 N N . CYS A 1 84 ? 17.309 -4.531 -7.860 1.00 69.19 84 CYS A N 1
ATOM 668 C CA . CYS A 1 84 ? 18.246 -5.406 -7.153 1.00 69.19 84 CYS A CA 1
ATOM 669 C C . CYS A 1 84 ? 18.565 -4.902 -5.740 1.00 69.19 84 CYS A C 1
ATOM 671 O O . CYS A 1 84 ? 18.604 -5.699 -4.808 1.00 69.19 84 CYS A O 1
ATOM 673 N N . SER A 1 85 ? 18.702 -3.585 -5.546 1.00 71.81 85 SER A N 1
ATOM 674 C CA . SER A 1 85 ? 18.947 -2.981 -4.222 1.00 71.81 85 SER A CA 1
ATOM 675 C C . SER A 1 85 ? 17.831 -3.229 -3.196 1.00 71.81 85 SER A C 1
ATOM 677 O O . SER A 1 85 ? 18.023 -3.011 -2.002 1.00 71.81 85 SER A O 1
ATOM 679 N N . ARG A 1 86 ? 16.652 -3.686 -3.631 1.00 69.50 86 ARG A N 1
ATOM 680 C CA . ARG A 1 86 ? 15.476 -3.899 -2.768 1.00 69.50 86 ARG A CA 1
ATOM 681 C C . ARG A 1 86 ? 15.295 -5.344 -2.333 1.00 69.50 86 ARG A C 1
ATOM 683 O O . ARG A 1 86 ? 14.393 -5.614 -1.538 1.00 69.50 86 ARG A O 1
ATOM 690 N N . ILE A 1 87 ? 16.107 -6.253 -2.868 1.00 72.06 87 ILE A N 1
ATOM 691 C CA . ILE A 1 87 ? 15.976 -7.694 -2.678 1.00 72.06 87 ILE A CA 1
ATOM 692 C C . ILE A 1 87 ? 17.097 -8.156 -1.754 1.00 72.06 87 ILE A C 1
ATOM 694 O O . ILE A 1 87 ? 18.254 -7.780 -1.909 1.00 72.06 87 ILE A O 1
ATOM 698 N N . ARG A 1 88 ? 16.742 -8.963 -0.752 1.00 69.56 88 ARG A N 1
ATOM 699 C CA . ARG A 1 88 ? 17.691 -9.407 0.281 1.00 69.56 88 ARG A CA 1
ATOM 700 C C . ARG A 1 88 ? 18.596 -10.550 -0.178 1.00 69.56 88 ARG A C 1
ATOM 702 O O . ARG A 1 88 ? 19.666 -10.725 0.393 1.00 69.56 88 ARG A O 1
ATOM 709 N N . LYS A 1 89 ? 18.156 -11.342 -1.158 1.00 75.38 89 LYS A N 1
ATOM 710 C CA . LYS A 1 89 ? 18.880 -12.496 -1.701 1.00 75.38 89 LYS A CA 1
ATOM 711 C C . LYS A 1 89 ? 18.778 -12.503 -3.220 1.00 75.38 89 LYS A C 1
ATOM 713 O O . LYS A 1 89 ? 17.697 -12.309 -3.763 1.00 75.38 89 LYS A O 1
ATOM 718 N N . SER A 1 90 ? 19.877 -12.794 -3.908 1.00 72.06 90 SER A N 1
ATOM 719 C CA . SER A 1 90 ? 19.878 -12.912 -5.373 1.00 72.06 90 SER A CA 1
ATOM 720 C C . SER A 1 90 ? 18.946 -14.017 -5.887 1.00 72.06 90 SER A C 1
ATOM 722 O O . SER A 1 90 ? 18.397 -13.877 -6.973 1.00 72.06 90 SER A O 1
ATOM 724 N N . SER A 1 91 ? 18.710 -15.066 -5.089 1.00 76.94 91 SER A N 1
ATOM 725 C CA . SER A 1 91 ? 17.782 -16.167 -5.391 1.00 76.94 91 SER A CA 1
ATOM 726 C C . SER A 1 91 ? 16.321 -15.741 -5.536 1.00 76.94 91 SER A C 1
ATOM 728 O O . SER A 1 91 ? 15.526 -16.475 -6.114 1.00 76.94 91 SER A O 1
ATOM 730 N N . ASP A 1 92 ? 15.964 -14.573 -5.004 1.00 77.75 92 ASP A N 1
ATOM 731 C CA . ASP A 1 92 ? 14.577 -14.117 -4.914 1.00 77.75 92 ASP A CA 1
ATOM 732 C C . ASP A 1 92 ? 14.230 -13.108 -6.034 1.00 77.75 92 ASP A C 1
ATOM 734 O O . ASP A 1 92 ? 13.145 -12.514 -6.037 1.00 77.75 92 ASP A O 1
ATOM 738 N N . LEU A 1 93 ? 15.154 -12.907 -6.987 1.00 79.75 93 LEU A N 1
ATOM 739 C CA . LEU A 1 93 ? 14.992 -12.071 -8.175 1.00 79.75 93 LEU A CA 1
ATOM 740 C C . LEU A 1 93 ? 14.848 -12.934 -9.434 1.00 79.75 93 LEU A C 1
ATOM 742 O O . LEU A 1 93 ? 15.770 -13.648 -9.820 1.00 79.75 93 LEU A O 1
ATOM 746 N N . PHE A 1 94 ? 13.727 -12.779 -10.133 1.00 80.81 94 PHE A N 1
ATOM 747 C CA . PHE A 1 94 ? 13.488 -13.408 -11.430 1.00 80.81 94 PHE A CA 1
ATOM 748 C C . PHE A 1 94 ? 13.463 -12.342 -12.521 1.00 80.81 94 PHE A C 1
ATOM 750 O O . PHE A 1 94 ? 12.771 -11.335 -12.384 1.00 80.81 94 PHE A O 1
ATOM 757 N N . VAL A 1 95 ? 14.206 -12.546 -13.608 1.00 78.31 95 VAL A N 1
ATOM 758 C CA . VAL A 1 95 ? 14.270 -11.598 -14.728 1.00 78.31 95 VAL A CA 1
ATOM 759 C C . VAL A 1 95 ? 13.817 -12.292 -16.002 1.00 78.31 95 VAL A C 1
ATOM 761 O O . VAL A 1 95 ? 14.422 -13.271 -16.429 1.00 78.31 95 VAL A O 1
ATOM 764 N N . TYR A 1 96 ? 12.763 -11.765 -16.617 1.00 78.19 96 TYR A N 1
ATOM 765 C CA . TYR A 1 96 ? 12.287 -12.175 -17.930 1.00 78.19 96 TYR A CA 1
ATOM 766 C C . TYR A 1 96 ? 12.652 -11.101 -18.956 1.00 78.19 96 TYR A C 1
ATOM 768 O O . TYR A 1 96 ? 12.240 -9.949 -18.826 1.00 78.19 96 TYR A O 1
ATOM 776 N N . ALA A 1 97 ? 13.445 -11.477 -19.958 1.00 73.06 97 ALA A N 1
ATOM 777 C CA . ALA A 1 97 ? 13.899 -10.593 -21.026 1.00 73.06 97 ALA A CA 1
ATOM 778 C C . ALA A 1 97 ? 13.873 -11.346 -22.372 1.00 73.06 97 ALA A C 1
ATOM 780 O O . ALA A 1 97 ? 14.818 -12.082 -22.674 1.00 73.06 97 ALA A O 1
ATOM 781 N N . PRO A 1 98 ? 12.808 -11.200 -23.182 1.00 63.06 98 PRO A N 1
ATOM 782 C CA . PRO A 1 98 ? 12.776 -11.718 -24.546 1.00 63.06 98 PRO A CA 1
ATOM 783 C C . PRO A 1 98 ? 13.744 -10.881 -25.398 1.00 63.06 98 PRO A C 1
ATOM 785 O O . PRO A 1 98 ? 13.544 -9.702 -25.664 1.00 63.06 98 PRO A O 1
ATOM 788 N N . GLN A 1 99 ? 14.890 -11.467 -25.715 1.00 57.44 99 GLN A N 1
ATOM 789 C CA . GLN A 1 99 ? 16.108 -10.748 -26.071 1.00 57.44 99 GLN A CA 1
ATOM 790 C C . GLN A 1 99 ? 16.185 -10.378 -27.559 1.00 57.44 99 GLN A C 1
ATOM 792 O O . GLN A 1 99 ? 15.957 -11.224 -28.421 1.00 57.44 99 GLN A O 1
ATOM 797 N N . LYS A 1 100 ? 16.679 -9.170 -27.863 1.00 43.97 100 LYS A N 1
ATOM 798 C CA . LYS A 1 100 ? 17.611 -8.979 -28.993 1.00 43.97 100 LYS A CA 1
ATOM 799 C C . LYS A 1 100 ? 19.015 -8.517 -28.587 1.00 43.97 100 LYS A C 1
ATOM 801 O O . LYS A 1 100 ? 19.916 -8.644 -29.402 1.00 43.97 100 LYS A O 1
ATOM 806 N N . GLU A 1 101 ? 19.268 -8.134 -27.330 1.00 43.88 101 GLU A N 1
ATOM 807 C CA . GLU A 1 101 ? 20.637 -7.863 -26.859 1.00 43.88 101 GLU A CA 1
ATOM 808 C C . GLU A 1 101 ? 20.926 -8.487 -25.486 1.00 43.88 101 GLU A C 1
ATOM 810 O O . GLU A 1 101 ? 20.258 -8.227 -24.483 1.00 43.88 101 GLU A O 1
ATOM 815 N N . LYS A 1 102 ? 21.945 -9.352 -25.453 1.00 41.06 102 LYS A N 1
ATOM 816 C CA . LYS A 1 102 ? 22.512 -9.965 -24.246 1.00 41.06 102 LYS A CA 1
ATOM 817 C C . LYS A 1 102 ? 23.285 -8.939 -23.432 1.00 41.06 102 LYS A C 1
ATOM 819 O O . LYS A 1 102 ? 24.501 -8.848 -23.550 1.00 41.06 102 LYS A O 1
ATOM 824 N N . GLN A 1 103 ? 22.604 -8.221 -22.544 1.00 42.75 103 GLN A N 1
ATOM 825 C CA . GLN A 1 103 ? 23.298 -7.558 -21.442 1.00 42.75 103 GLN A CA 1
ATOM 826 C C . GLN A 1 103 ? 23.605 -8.607 -20.366 1.00 42.75 103 GLN A C 1
ATOM 828 O O . GLN A 1 103 ? 22.702 -9.190 -19.768 1.00 42.75 103 GLN A O 1
ATOM 833 N N . LYS A 1 104 ? 24.897 -8.905 -20.178 1.00 34.72 104 LYS A N 1
ATOM 834 C CA . LYS A 1 104 ? 25.406 -9.772 -19.106 1.00 34.72 104 LYS A CA 1
ATOM 835 C C . LYS A 1 104 ? 24.978 -9.190 -17.756 1.00 34.72 104 LYS A C 1
ATOM 837 O O . LYS A 1 104 ? 25.575 -8.231 -17.281 1.00 34.72 104 LYS A O 1
ATOM 842 N N . ILE A 1 105 ? 23.965 -9.779 -17.129 1.00 42.69 105 ILE A N 1
ATOM 843 C CA . ILE A 1 105 ? 23.602 -9.465 -15.747 1.00 42.69 105 ILE A CA 1
ATOM 844 C C . ILE A 1 105 ? 24.522 -10.291 -14.849 1.00 42.69 105 ILE A C 1
ATOM 846 O O . ILE A 1 105 ? 24.286 -11.472 -14.609 1.00 42.69 105 ILE A O 1
ATOM 850 N N . LEU A 1 106 ? 25.616 -9.677 -14.404 1.00 36.09 106 LEU A N 1
ATOM 851 C CA . LEU A 1 106 ? 26.548 -10.271 -13.452 1.00 36.09 106 LEU A CA 1
ATOM 852 C C . LEU A 1 106 ? 26.139 -9.807 -12.048 1.00 36.09 106 LEU A C 1
ATOM 854 O O . LEU A 1 106 ? 26.600 -8.782 -11.556 1.00 36.09 106 LEU A O 1
ATOM 858 N N . CYS A 1 107 ? 25.217 -10.531 -11.412 1.00 33.53 107 CYS A N 1
ATOM 859 C CA . CYS A 1 107 ? 24.913 -10.333 -9.995 1.00 33.53 107 CYS A CA 1
ATOM 860 C C . CYS A 1 107 ? 25.996 -11.023 -9.158 1.00 33.53 107 CYS A C 1
ATOM 862 O O . CYS A 1 107 ? 25.806 -12.157 -8.725 1.00 33.53 107 CYS A O 1
ATOM 864 N N . ASN A 1 108 ? 27.137 -10.360 -8.952 1.00 29.69 108 ASN A N 1
ATOM 865 C CA . ASN A 1 108 ? 28.131 -10.834 -7.991 1.00 29.69 108 ASN A CA 1
ATOM 866 C C . ASN A 1 108 ? 27.810 -10.249 -6.601 1.00 29.69 108 ASN 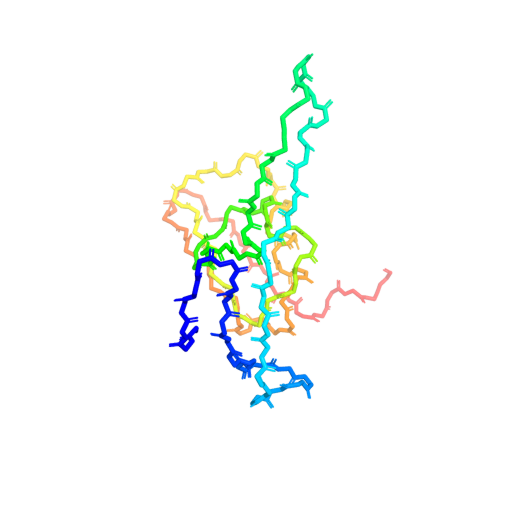A C 1
ATOM 868 O O . ASN A 1 108 ? 27.762 -9.026 -6.469 1.00 29.69 108 ASN A O 1
ATOM 872 N N . PRO A 1 109 ? 27.595 -11.068 -5.556 1.00 32.47 109 PRO A N 1
ATOM 873 C CA . PRO A 1 109 ? 27.316 -10.579 -4.203 1.00 32.47 109 PRO A CA 1
ATOM 874 C C . PRO A 1 109 ? 28.553 -10.027 -3.459 1.00 32.47 109 PRO A C 1
ATOM 876 O O . PRO A 1 109 ? 28.437 -9.675 -2.290 1.00 32.47 109 PRO A O 1
ATOM 879 N N . TYR A 1 110 ? 29.717 -9.913 -4.114 1.00 31.88 110 TYR A N 1
ATOM 880 C CA . TYR A 1 110 ? 30.993 -9.514 -3.498 1.00 31.88 110 TYR A CA 1
ATOM 881 C C . TYR A 1 110 ? 31.709 -8.366 -4.222 1.00 31.88 110 TYR A C 1
ATOM 883 O O . TYR A 1 110 ? 32.920 -8.420 -4.419 1.00 31.88 110 TYR A O 1
ATOM 891 N N . THR A 1 111 ? 30.999 -7.309 -4.614 1.00 36.03 111 THR A N 1
ATOM 892 C CA . THR A 1 111 ? 31.667 -6.142 -5.215 1.00 36.03 111 THR A CA 1
ATOM 893 C C . THR A 1 111 ? 31.256 -4.822 -4.580 1.00 36.03 111 THR A C 1
ATOM 895 O O . THR A 1 111 ? 30.923 -3.905 -5.307 1.00 36.03 111 THR A O 1
ATOM 898 N N . TYR A 1 112 ? 31.289 -4.701 -3.246 1.00 38.06 112 TYR A N 1
ATOM 899 C CA . TYR A 1 112 ? 31.256 -3.389 -2.575 1.00 38.06 112 TYR A CA 1
ATOM 900 C C . TYR A 1 112 ? 32.076 -3.398 -1.269 1.00 38.06 112 TYR A C 1
ATOM 902 O O . TYR A 1 112 ? 31.527 -3.437 -0.172 1.00 38.06 112 TYR A O 1
ATOM 910 N N . LEU A 1 113 ? 33.404 -3.376 -1.412 1.00 29.23 113 LEU A N 1
ATOM 911 C CA . LEU A 1 113 ? 34.343 -2.767 -0.462 1.00 29.23 113 LEU A CA 1
ATOM 912 C C . LEU A 1 113 ? 35.372 -1.980 -1.285 1.00 29.23 113 LEU A C 1
ATOM 914 O O . LEU A 1 113 ? 36.419 -2.508 -1.646 1.00 29.23 113 LEU A O 1
ATOM 918 N N . THR A 1 114 ? 35.005 -0.745 -1.610 1.00 29.50 114 THR A N 1
ATOM 919 C CA . THR A 1 114 ? 35.868 0.425 -1.844 1.00 29.50 114 THR A CA 1
ATOM 920 C C . THR A 1 114 ? 35.003 1.647 -1.610 1.00 29.50 114 THR A C 1
ATOM 922 O O . THR A 1 114 ? 33.873 1.638 -2.156 1.00 29.50 114 THR A O 1
#

Nearest PDB structures (foldseek):
  7lcc-assembly1_A  TM=6.820E-01  e=1.620E-06  synthetic construct

pLDDT: mean 72.6, std 17.27, range [29.23, 94.12]

Organism: NCBI:txid143950

Secondary structure (DSSP, 8-state):
--EE-SSEEEEE--SSTTTT-EEEEE-EEE--TT-SS---EEE-S----SS--HHHHTT---SSEEEE-SS--SSTTHHHHHHHTT-S-GGGEEEE---SS-------TT----

Solvent-accessible surface area (backbone atoms only — not comparable to full-atom values): 7767 Å² total; per-residue (Å²): 117,79,50,81,54,100,61,38,35,36,30,63,35,85,68,70,98,58,46,76,38,81,44,77,46,53,55,42,78,45,68,66,86,89,50,100,63,95,57,75,43,78,39,59,94,71,76,92,69,91,73,73,60,71,80,76,48,59,97,55,79,47,79,65,49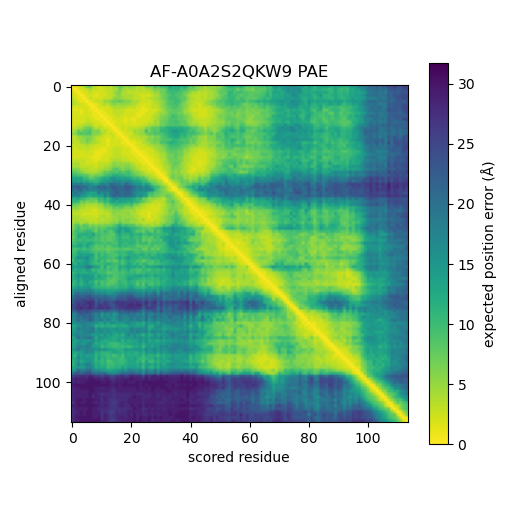,76,45,80,38,84,61,88,69,94,53,87,66,52,62,58,51,64,53,56,76,36,42,89,48,77,89,37,58,44,80,48,64,80,71,90,70,90,74,83,81,78,86,66,97,81,80,86,90,128

Mean predicted aligned error: 12.61 Å

Sequence (114 aa):
IIKLYNNIIEAIILNGKFKGKYVLLPRIPMTPTDKPLEFKLLQFPVRLAFAMIINKSQGQLKQVCGLNFENSCFSHGQLLYMACSRIRKSSDLFVYAPQKEKQKILCNPYTYLT

Radius of gyration: 19.37 Å; Cα contacts (8 Å, |Δi|>4): 115; chains: 1; bounding box: 55×41×43 Å